Protein AF-A0A4V1SZ23-F1 (afdb_monomer_lite)

Foldseek 3Di:
DWWAKVNHTDDADFDCPAPPNRSQWDWDDDQQFKTKIWGDDVVQQKIKIWIAGHDNDFAKDKAADPVGTKMWMAGRVVRWIWIHHNVWMKMKTWPDDDPPQQKTKIFMWTKTATPVGRVDIITIGRGIDIDHDD

Secondary structure (DSSP, 8-state):
-EEEETTEEEE----TT-TTTTTSEEEEEETTTEEEEEEEETTTTEEEEEEES---SSEEEEE--TTSSEEEEEEGGGTEEEE--SSS-EEEEEEEEETTTTEEEEEEEEEEEETTEEEEEEEEEEEEEEEE--

Structure (mmCIF, N/CA/C/O backbone):
data_AF-A0A4V1SZ23-F1
#
_entry.id   AF-A0A4V1SZ23-F1
#
loop_
_atom_site.group_PDB
_atom_site.id
_atom_site.type_symbol
_atom_site.label_atom_id
_atom_site.label_alt_id
_atom_site.label_comp_id
_atom_site.label_asym_id
_atom_site.label_entity_id
_atom_site.label_seq_id
_atom_site.pdbx_PDB_ins_code
_atom_site.Cartn_x
_atom_site.Cartn_y
_atom_site.Cartn_z
_atom_site.occupancy
_atom_site.B_iso_or_equiv
_atom_site.auth_seq_id
_atom_site.auth_comp_id
_atom_site.auth_asym_id
_atom_site.auth_atom_id
_atom_site.pdbx_PDB_model_num
ATOM 1 N N . MET A 1 1 ? -9.598 -2.550 -2.319 1.00 95.19 1 MET A N 1
ATOM 2 C CA . MET A 1 1 ? -8.395 -1.842 -2.791 1.00 95.19 1 MET A CA 1
ATOM 3 C C . MET A 1 1 ? -8.303 -2.012 -4.297 1.00 95.19 1 MET A C 1
ATOM 5 O O . MET A 1 1 ? -8.514 -3.123 -4.771 1.00 95.19 1 MET A O 1
ATOM 9 N N . ALA A 1 2 ? -8.074 -0.928 -5.027 1.00 97.31 2 ALA A N 1
ATOM 10 C CA . ALA A 1 2 ? -7.932 -0.924 -6.483 1.00 97.31 2 ALA A CA 1
ATOM 11 C C . ALA A 1 2 ? -6.979 0.201 -6.897 1.00 97.31 2 ALA A C 1
ATOM 13 O O . ALA A 1 2 ? -6.860 1.177 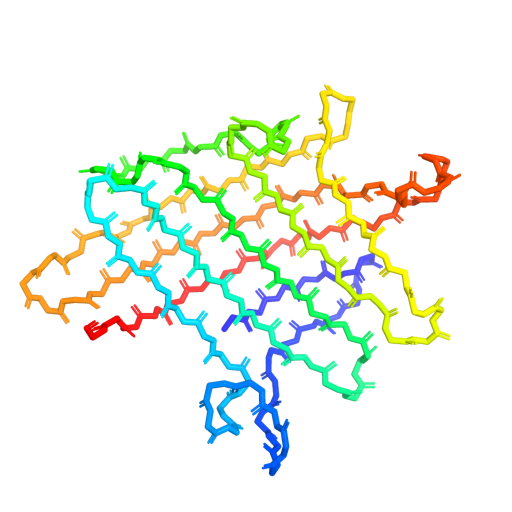-6.157 1.00 97.31 2 ALA A O 1
ATOM 14 N N . ALA A 1 3 ? -6.315 0.060 -8.040 1.00 97.81 3 ALA A N 1
ATOM 15 C CA . ALA A 1 3 ? -5.356 1.024 -8.574 1.00 97.81 3 ALA A CA 1
ATOM 16 C C . ALA A 1 3 ? -5.120 0.797 -10.080 1.00 97.81 3 ALA A C 1
ATOM 18 O O . ALA A 1 3 ? -5.715 -0.089 -10.696 1.00 97.81 3 ALA A O 1
ATOM 19 N N . LYS A 1 4 ? -4.211 1.574 -10.669 1.00 97.94 4 LYS A N 1
ATOM 20 C CA . LYS A 1 4 ? -3.579 1.281 -11.956 1.00 97.94 4 LYS A CA 1
ATOM 21 C C . LYS A 1 4 ? -2.094 1.018 -11.745 1.00 97.94 4 LYS A C 1
ATOM 23 O O . LYS A 1 4 ? -1.405 1.867 -11.193 1.00 97.94 4 LYS A O 1
ATOM 28 N N . VAL A 1 5 ? -1.594 -0.118 -12.215 1.00 97.00 5 VAL A N 1
ATOM 29 C CA . VAL A 1 5 ? -0.175 -0.491 -12.168 1.00 97.00 5 VAL A CA 1
ATOM 30 C C . VAL A 1 5 ? 0.390 -0.382 -13.576 1.00 97.00 5 VAL A C 1
ATOM 32 O O . VAL A 1 5 ? -0.062 -1.075 -14.487 1.00 97.00 5 VAL A O 1
ATOM 35 N N . ASN A 1 6 ? 1.340 0.531 -13.782 1.00 96.12 6 ASN A N 1
ATOM 36 C CA . ASN A 1 6 ? 1.871 0.891 -15.101 1.00 96.12 6 ASN A CA 1
ATOM 37 C C . ASN A 1 6 ? 0.749 1.157 -16.129 1.00 96.12 6 ASN A C 1
ATOM 39 O O . ASN A 1 6 ? 0.809 0.720 -17.275 1.00 96.12 6 ASN A O 1
ATOM 43 N N . GLY A 1 7 ? -0.318 1.831 -15.686 1.00 95.25 7 GLY A N 1
ATOM 44 C CA . GLY A 1 7 ? -1.496 2.156 -16.497 1.00 95.25 7 GLY A CA 1
ATOM 45 C C . GLY A 1 7 ? -2.537 1.037 -16.639 1.00 95.25 7 GLY A C 1
ATOM 46 O O . GLY A 1 7 ? -3.665 1.329 -17.033 1.00 95.25 7 GLY A O 1
ATOM 47 N N . LYS A 1 8 ? -2.223 -0.215 -16.278 1.00 96.81 8 LYS A N 1
ATOM 48 C CA . LYS A 1 8 ? -3.173 -1.341 -16.313 1.00 96.81 8 LYS A CA 1
ATOM 49 C C . LYS A 1 8 ? -4.008 -1.390 -15.040 1.00 96.81 8 LYS A C 1
ATOM 51 O O . LYS A 1 8 ? -3.474 -1.193 -13.954 1.00 96.81 8 LYS A O 1
ATOM 56 N N . ALA A 1 9 ? -5.304 -1.668 -15.159 1.00 97.06 9 ALA A N 1
ATOM 57 C CA . ALA A 1 9 ? -6.176 -1.806 -13.997 1.00 97.06 9 ALA A CA 1
ATOM 58 C C . ALA A 1 9 ? -5.728 -2.980 -13.113 1.00 97.06 9 ALA A C 1
ATOM 60 O O . ALA A 1 9 ? -5.471 -4.072 -13.612 1.00 97.06 9 ALA A O 1
ATOM 61 N N . TRP A 1 10 ? -5.659 -2.729 -11.810 1.00 97.50 10 TRP A N 1
ATOM 62 C CA . TRP A 1 10 ? -5.375 -3.713 -10.775 1.00 97.50 10 TRP A CA 1
ATOM 63 C C . TRP A 1 10 ? -6.439 -3.588 -9.689 1.00 97.50 10 TRP A C 1
ATOM 65 O O . TRP A 1 10 ? -6.774 -2.480 -9.249 1.00 97.50 10 TRP A O 1
ATOM 75 N N . GLN A 1 11 ? -6.981 -4.708 -9.231 1.00 96.38 11 GLN A N 1
ATOM 76 C CA . GLN A 1 11 ? -7.968 -4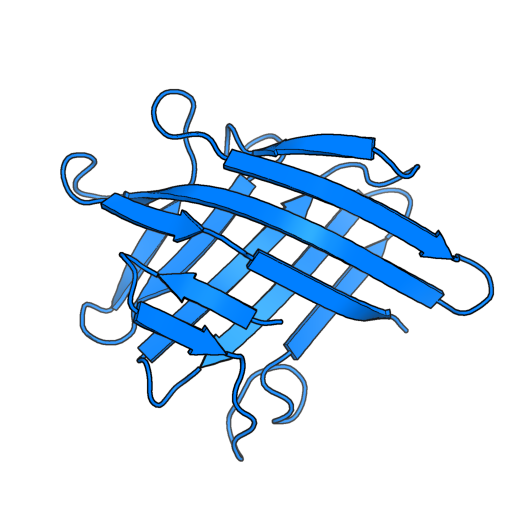.701 -8.166 1.00 96.38 11 GLN A CA 1
ATOM 77 C C . GLN A 1 11 ? -7.836 -5.966 -7.348 1.00 96.38 11 GLN A C 1
ATOM 79 O O . GLN A 1 11 ? -7.806 -7.054 -7.902 1.00 96.38 11 GLN A O 1
ATOM 84 N N . LYS A 1 12 ? -7.863 -5.822 -6.018 1.00 94.25 12 LYS A N 1
ATOM 85 C CA . LYS A 1 12 ? -7.823 -6.995 -5.152 1.00 94.25 12 LYS A CA 1
ATOM 86 C C . LYS A 1 12 ? -8.883 -8.026 -5.570 1.00 94.25 12 LYS A C 1
ATOM 88 O O . LYS A 1 12 ? -10.050 -7.660 -5.773 1.00 94.25 12 LYS A O 1
ATOM 93 N N . LYS A 1 13 ? -8.514 -9.302 -5.627 1.00 94.31 13 LYS A N 1
ATOM 94 C CA . LYS A 1 13 ? -9.412 -10.366 -6.083 1.00 94.31 13 LYS A CA 1
ATOM 95 C C . LYS A 1 13 ? -9.390 -11.546 -5.125 1.00 94.31 13 LYS A C 1
ATOM 97 O O . LYS A 1 13 ? -8.352 -12.152 -4.910 1.00 94.31 13 LYS A O 1
ATOM 102 N N . ALA A 1 14 ? -10.549 -11.839 -4.535 1.00 92.50 14 ALA A N 1
ATOM 103 C CA . ALA A 1 14 ? -10.712 -12.934 -3.584 1.00 92.50 14 ALA A CA 1
ATOM 104 C C . ALA A 1 14 ? -10.437 -14.298 -4.238 1.00 92.50 14 ALA A C 1
ATOM 106 O O . ALA A 1 14 ? -10.796 -14.513 -5.396 1.00 92.50 14 ALA A O 1
ATOM 107 N N . CYS A 1 15 ? -9.841 -15.215 -3.480 1.00 90.88 15 CYS A N 1
ATOM 108 C CA . CYS A 1 15 ? -9.539 -16.579 -3.908 1.00 90.88 15 CYS A CA 1
ATOM 109 C C . CYS A 1 15 ? -9.349 -17.506 -2.697 1.00 90.88 15 CYS A C 1
ATOM 111 O O . CYS A 1 15 ? -9.056 -17.039 -1.599 1.00 90.88 15 CYS A O 1
ATOM 113 N N . THR A 1 16 ? -9.486 -18.823 -2.882 1.00 87.31 16 THR A N 1
ATOM 114 C CA . THR A 1 16 ? -9.491 -19.821 -1.789 1.00 87.31 16 THR A CA 1
ATOM 115 C C . THR A 1 16 ? -8.229 -19.809 -0.917 1.00 87.31 16 THR A C 1
ATOM 117 O O . THR A 1 16 ? -8.307 -20.105 0.271 1.00 87.31 16 THR A O 1
ATOM 120 N N . SER A 1 17 ? -7.080 -19.424 -1.477 1.00 86.62 17 SER A N 1
ATOM 121 C CA . SER A 1 17 ? -5.788 -19.377 -0.772 1.00 86.62 17 SER A CA 1
ATOM 122 C C . SER A 1 17 ? -5.234 -17.959 -0.611 1.00 86.62 17 SER A C 1
ATOM 124 O O . SER A 1 17 ? -4.078 -17.786 -0.237 1.00 86.62 17 SER A O 1
ATOM 126 N N . CYS A 1 18 ? -6.059 -16.943 -0.870 1.00 90.19 18 CYS A N 1
ATOM 127 C CA . CYS A 1 18 ? -5.661 -15.548 -0.755 1.00 90.19 18 CYS A CA 1
ATOM 128 C C . CYS A 1 18 ? -5.496 -15.125 0.712 1.00 90.19 18 CYS A C 1
ATOM 130 O O . CYS A 1 18 ? -6.127 -15.662 1.631 1.00 90.19 18 CYS A O 1
ATOM 132 N N . ILE A 1 19 ? -4.719 -14.066 0.932 1.00 89.88 19 ILE A N 1
ATOM 133 C CA . ILE A 1 19 ? -4.574 -13.428 2.244 1.00 89.88 19 ILE A CA 1
ATOM 134 C C . ILE A 1 19 ? -5.925 -13.003 2.848 1.00 89.88 19 ILE A C 1
ATOM 136 O O . ILE A 1 19 ? -6.917 -12.782 2.146 1.00 89.88 19 ILE A O 1
ATOM 140 N N . GLY A 1 20 ? -5.950 -12.841 4.175 1.00 86.69 20 GLY A N 1
ATOM 141 C CA . GLY A 1 20 ? -7.136 -12.360 4.891 1.00 86.69 20 GLY A CA 1
ATOM 142 C C . GLY A 1 20 ? -8.311 -13.335 4.808 1.00 86.69 20 GLY A C 1
ATOM 143 O O . GLY A 1 20 ? -9.434 -12.909 4.539 1.00 86.69 20 GLY A O 1
ATOM 144 N N . GLY A 1 21 ? -8.034 -14.636 4.959 1.00 87.62 21 GLY A N 1
ATOM 145 C CA . GLY A 1 21 ? -9.046 -15.695 4.894 1.00 87.62 21 GLY A CA 1
ATOM 146 C C . GLY A 1 21 ? -9.702 -15.826 3.518 1.00 87.62 21 GLY A C 1
ATOM 147 O O . GLY A 1 21 ? -10.893 -16.102 3.437 1.00 87.62 21 GLY A O 1
ATOM 148 N N . GLY A 1 22 ? -8.959 -15.545 2.444 1.00 89.56 22 GLY A N 1
ATOM 149 C CA . GLY A 1 22 ? -9.448 -15.618 1.070 1.00 89.56 22 GLY A CA 1
ATOM 150 C C . GLY A 1 22 ? -10.031 -14.318 0.506 1.00 89.56 22 GLY A C 1
ATOM 151 O O . GLY A 1 22 ? -10.316 -14.237 -0.686 1.00 89.56 22 GLY A O 1
ATOM 152 N N . SER A 1 23 ? -10.169 -13.261 1.314 1.00 91.69 23 SER A N 1
ATOM 153 C CA . SER A 1 23 ? -10.722 -11.968 0.866 1.00 91.69 23 SER A CA 1
ATOM 154 C C . SER A 1 23 ? -9.781 -11.147 -0.032 1.00 91.69 23 SER A C 1
ATOM 156 O O . SER A 1 23 ? -10.203 -10.133 -0.620 1.00 91.69 23 SER A O 1
ATOM 158 N N . ALA A 1 24 ? -8.511 -11.567 -0.102 1.00 94.81 24 ALA A N 1
ATOM 159 C CA . ALA A 1 24 ? -7.407 -10.873 -0.759 1.00 94.81 24 ALA A CA 1
ATOM 160 C C . ALA A 1 24 ? -7.205 -9.439 -0.248 1.00 94.81 24 ALA A C 1
ATOM 162 O O . ALA A 1 24 ? -6.739 -8.547 -0.960 1.00 94.81 24 ALA A O 1
ATOM 163 N N . LEU A 1 25 ? -7.622 -9.201 0.995 1.00 96.06 25 LEU A N 1
ATOM 164 C CA . LEU A 1 25 ? -7.457 -7.953 1.715 1.00 96.06 25 LEU A CA 1
ATOM 165 C C . LEU A 1 25 ? -7.069 -8.278 3.146 1.00 96.06 25 LEU A C 1
ATOM 167 O O . LEU A 1 25 ? -7.776 -9.001 3.841 1.00 96.06 25 LEU A O 1
ATOM 171 N N . LYS A 1 26 ? -5.977 -7.695 3.614 1.00 95.44 26 LYS A N 1
ATOM 172 C CA . LYS A 1 26 ? -5.614 -7.731 5.024 1.00 95.44 26 LYS A CA 1
ATOM 173 C C . LYS A 1 26 ? -5.391 -6.309 5.494 1.00 95.44 26 LYS A C 1
ATOM 175 O O . LYS A 1 26 ? -4.667 -5.558 4.848 1.00 95.44 26 LYS A O 1
ATOM 180 N N . VAL A 1 27 ? -6.016 -5.951 6.608 1.00 95.12 27 VAL A N 1
ATOM 181 C CA . VAL A 1 27 ? -5.741 -4.698 7.300 1.00 95.12 27 VAL A CA 1
ATOM 182 C C . VAL A 1 27 ? -5.279 -5.022 8.711 1.00 95.12 27 VAL A C 1
ATOM 184 O O . VAL A 1 27 ? -5.831 -5.915 9.349 1.00 95.12 27 VAL A O 1
ATOM 187 N N . ASN A 1 28 ? -4.247 -4.328 9.168 1.00 93.62 28 ASN A N 1
ATOM 188 C CA . ASN A 1 28 ? -3.886 -4.269 10.571 1.00 93.62 28 ASN A CA 1
ATOM 189 C C . ASN A 1 28 ? -3.777 -2.801 10.969 1.00 93.62 28 ASN A C 1
ATOM 191 O O . ASN A 1 28 ? -3.212 -2.004 10.220 1.00 93.62 28 ASN A O 1
ATOM 195 N N . TYR A 1 29 ? -4.338 -2.452 12.116 1.00 92.88 29 TYR A N 1
ATOM 196 C CA . TYR A 1 29 ? -4.278 -1.101 12.643 1.00 92.88 29 TYR A CA 1
ATOM 197 C C . TYR A 1 29 ? -4.061 -1.169 14.146 1.00 92.88 29 TYR A C 1
ATOM 199 O O . TYR A 1 29 ? -4.930 -1.642 14.874 1.00 92.88 29 TYR A O 1
ATOM 207 N N . ASP A 1 30 ? -2.905 -0.683 14.577 1.00 87.19 30 ASP A N 1
ATOM 208 C CA . ASP A 1 30 ? -2.620 -0.341 15.962 1.00 87.19 30 ASP A CA 1
ATOM 209 C C . ASP A 1 30 ? -2.367 1.171 16.008 1.00 87.19 30 ASP A C 1
ATOM 211 O O . ASP A 1 30 ? -1.550 1.701 15.248 1.00 87.19 30 ASP A O 1
ATOM 215 N N . ASP A 1 31 ? -3.110 1.875 16.858 1.00 76.12 31 ASP A N 1
ATOM 216 C CA . ASP A 1 31 ? -3.052 3.331 16.990 1.00 76.12 31 ASP A CA 1
ATOM 217 C C . ASP A 1 31 ? -1.740 3.826 17.627 1.00 76.12 31 ASP A C 1
ATOM 219 O O . ASP A 1 31 ? -1.401 5.014 17.522 1.00 76.12 31 ASP A O 1
ATOM 223 N N . ARG A 1 32 ? -0.973 2.922 18.246 1.00 71.12 32 ARG A N 1
ATOM 224 C CA . ARG A 1 32 ? 0.352 3.188 18.812 1.00 71.12 32 ARG A CA 1
ATOM 225 C C . ARG A 1 32 ? 1.477 2.864 17.835 1.00 71.12 32 ARG A C 1
ATOM 227 O O . ARG A 1 32 ? 2.439 3.631 17.808 1.00 71.12 32 ARG A O 1
ATOM 234 N N . ASP A 1 33 ? 1.335 1.806 17.031 1.00 73.75 33 ASP A N 1
ATOM 235 C CA . ASP A 1 33 ? 2.476 1.203 16.325 1.00 73.75 33 ASP A CA 1
ATOM 236 C C . ASP A 1 33 ? 2.444 1.270 14.790 1.00 73.75 33 ASP A C 1
ATOM 238 O O . ASP A 1 33 ? 3.465 1.614 14.201 1.00 73.75 33 ASP A O 1
ATOM 242 N N . PHE A 1 34 ? 1.354 0.897 14.104 1.00 86.44 34 PHE A N 1
ATOM 243 C CA . PHE A 1 34 ? 1.314 0.932 12.632 1.00 86.44 34 PHE A CA 1
ATOM 244 C C . PHE A 1 34 ? -0.075 0.671 12.031 1.00 86.44 34 PHE A C 1
ATOM 246 O O . PHE A 1 34 ? -0.878 -0.122 12.521 1.00 86.44 34 PHE A O 1
ATOM 253 N N . PHE A 1 35 ? -0.307 1.267 10.862 1.00 94.62 35 PHE A N 1
ATOM 254 C CA . PHE A 1 35 ? -1.356 0.910 9.915 1.00 94.62 35 PHE A CA 1
ATOM 255 C C . PHE A 1 35 ? -0.745 0.168 8.728 1.00 94.62 35 PHE A C 1
ATOM 257 O O . PHE A 1 35 ? 0.160 0.676 8.064 1.00 94.62 35 PHE A O 1
ATOM 264 N N . VAL A 1 36 ? -1.276 -1.013 8.420 1.00 95.69 36 VAL A N 1
ATOM 265 C CA . VAL A 1 36 ? -0.939 -1.760 7.209 1.00 95.69 36 VAL A CA 1
ATOM 266 C C . VAL A 1 36 ? -2.216 -2.150 6.493 1.00 95.69 36 VAL A C 1
ATOM 268 O O . VAL A 1 36 ? -3.091 -2.785 7.077 1.00 95.69 36 VAL A O 1
ATOM 271 N N . VAL A 1 37 ? -2.293 -1.836 5.203 1.00 97.31 37 VAL A N 1
ATOM 272 C CA . VAL A 1 37 ? -3.318 -2.371 4.306 1.00 97.31 37 VAL A CA 1
ATOM 273 C C . VAL A 1 37 ? -2.646 -3.069 3.136 1.00 97.31 37 VAL A C 1
ATOM 275 O O . VAL A 1 37 ? -1.841 -2.470 2.427 1.00 97.31 37 VAL A O 1
ATOM 278 N N . THR A 1 38 ? -2.994 -4.336 2.934 1.00 97.81 38 THR A N 1
ATOM 279 C CA . THR A 1 38 ? -2.478 -5.171 1.849 1.00 97.81 38 THR A CA 1
ATOM 280 C C . THR A 1 38 ? -3.629 -5.683 1.007 1.00 97.81 38 THR A C 1
ATOM 282 O O . THR A 1 38 ? -4.535 -6.331 1.531 1.00 97.81 38 THR A O 1
ATOM 285 N N . GLY A 1 39 ? -3.588 -5.417 -0.294 1.00 97.44 39 GLY A N 1
ATOM 286 C CA . GLY A 1 39 ? -4.454 -6.058 -1.276 1.00 97.44 39 GLY A CA 1
ATOM 287 C C . GLY A 1 39 ? -3.655 -7.001 -2.170 1.00 97.44 39 GLY A C 1
ATOM 288 O O . GLY A 1 39 ? -2.514 -6.696 -2.507 1.00 97.44 39 GLY A O 1
ATOM 289 N N . GLN A 1 40 ? -4.275 -8.111 -2.553 1.00 96.62 40 GLN A N 1
ATOM 290 C CA . GLN A 1 40 ? -3.695 -9.146 -3.407 1.00 96.62 40 GLN A CA 1
ATOM 291 C C . GLN A 1 40 ? -4.565 -9.367 -4.646 1.00 96.62 40 GLN A C 1
ATOM 293 O O . GLN A 1 40 ? -5.796 -9.357 -4.558 1.00 96.62 40 GLN A O 1
ATOM 298 N N . ASP A 1 41 ? -3.929 -9.585 -5.789 1.00 96.19 41 ASP A N 1
ATOM 299 C CA . ASP A 1 41 ? -4.572 -10.038 -7.021 1.00 96.19 41 ASP A CA 1
ATOM 300 C C . ASP A 1 41 ? -3.696 -11.122 -7.661 1.00 96.19 41 ASP A C 1
ATOM 302 O O . ASP A 1 41 ? -2.689 -10.810 -8.295 1.00 96.19 41 ASP A O 1
ATOM 306 N N . HIS A 1 42 ? -4.074 -12.389 -7.468 1.00 90.00 42 HIS A N 1
ATOM 307 C CA . HIS A 1 42 ? -3.340 -13.541 -8.005 1.00 90.00 42 HIS A CA 1
ATOM 308 C C . HIS A 1 42 ? -3.408 -13.639 -9.533 1.00 90.00 42 HIS A C 1
ATOM 310 O O . HIS A 1 42 ? -2.459 -14.111 -10.149 1.00 90.00 42 HIS A O 1
ATOM 316 N N . ASP A 1 43 ? -4.495 -13.179 -10.162 1.00 91.06 43 ASP A N 1
ATOM 317 C CA . ASP A 1 43 ? -4.603 -13.217 -11.626 1.00 91.06 43 ASP A CA 1
ATOM 318 C C . ASP A 1 43 ? -3.652 -12.199 -12.255 1.00 91.06 43 ASP A C 1
ATOM 320 O O . ASP A 1 43 ? -3.047 -12.445 -13.298 1.00 91.06 43 ASP A O 1
ATOM 324 N N . PHE A 1 44 ? -3.511 -11.042 -11.603 1.00 93.69 44 PHE A N 1
ATOM 325 C CA . PHE A 1 44 ? -2.498 -10.060 -11.968 1.00 93.69 44 PHE A CA 1
ATOM 326 C C . PHE A 1 44 ? -1.089 -10.482 -11.507 1.00 93.69 44 PHE A C 1
ATOM 328 O O . PHE A 1 44 ? -0.094 -10.038 -12.083 1.00 93.69 44 PHE A O 1
ATOM 335 N N . GLY A 1 45 ? -0.995 -11.324 -10.474 1.00 94.94 45 GLY A N 1
ATOM 336 C CA . GLY A 1 45 ? 0.248 -11.769 -9.847 1.00 94.94 45 GLY A CA 1
ATOM 337 C C . GLY A 1 45 ? 0.953 -10.652 -9.075 1.00 94.94 45 GLY A C 1
ATOM 338 O O . GLY A 1 45 ? 2.178 -10.520 -9.169 1.00 94.94 45 GLY A O 1
ATOM 339 N N . LEU A 1 46 ? 0.192 -9.788 -8.392 1.00 96.69 46 LEU A N 1
ATOM 340 C CA . LEU A 1 46 ? 0.743 -8.646 -7.664 1.00 96.69 46 LEU A CA 1
ATOM 341 C C . LEU A 1 46 ? 0.007 -8.369 -6.351 1.00 96.69 46 LEU A C 1
ATOM 343 O O . LEU A 1 46 ? -1.204 -8.128 -6.338 1.00 96.69 46 LEU A O 1
ATOM 347 N N . ASP A 1 47 ? 0.797 -8.238 -5.290 1.00 97.06 47 ASP A N 1
ATOM 348 C CA . ASP A 1 47 ? 0.368 -7.710 -4.001 1.00 97.06 47 ASP A CA 1
ATOM 349 C C . ASP A 1 47 ? 0.819 -6.263 -3.835 1.00 97.06 47 ASP A C 1
ATOM 351 O O . ASP A 1 47 ? 1.944 -5.904 -4.189 1.00 97.06 47 ASP A O 1
ATOM 355 N N . ILE A 1 48 ? -0.031 -5.440 -3.226 1.00 97.94 48 ILE A N 1
ATOM 356 C CA . ILE A 1 48 ? 0.277 -4.052 -2.877 1.00 97.94 48 ILE A CA 1
ATOM 357 C C . ILE A 1 48 ? -0.004 -3.854 -1.391 1.00 97.94 48 ILE A C 1
ATOM 359 O O . ILE A 1 48 ? -1.150 -3.962 -0.955 1.00 97.94 48 ILE A O 1
ATOM 363 N N . ALA A 1 49 ? 1.036 -3.526 -0.627 1.00 97.69 49 ALA A N 1
ATOM 364 C CA . ALA A 1 49 ? 0.951 -3.164 0.780 1.00 97.69 49 ALA A CA 1
ATOM 365 C C . ALA A 1 49 ? 1.338 -1.696 0.988 1.00 97.69 49 ALA A C 1
ATOM 367 O O . ALA A 1 49 ? 2.379 -1.253 0.500 1.00 97.69 49 ALA A O 1
ATOM 368 N N . ILE A 1 50 ? 0.523 -0.963 1.746 1.00 97.44 50 ILE A N 1
ATOM 369 C CA . ILE A 1 50 ? 0.831 0.378 2.253 1.00 97.44 50 ILE A CA 1
ATOM 370 C C . ILE A 1 50 ? 1.074 0.263 3.753 1.00 97.44 50 ILE A C 1
ATOM 372 O O . ILE A 1 50 ? 0.239 -0.304 4.458 1.00 97.44 50 ILE A O 1
ATOM 376 N N . VAL A 1 51 ? 2.197 0.802 4.221 1.00 96.25 51 VAL A N 1
ATOM 377 C CA . VAL A 1 51 ? 2.617 0.786 5.623 1.00 96.25 51 VAL A CA 1
ATOM 378 C C . VAL A 1 51 ? 2.792 2.224 6.100 1.00 96.25 51 VAL A C 1
ATOM 380 O O . VAL A 1 51 ? 3.596 2.968 5.539 1.00 96.25 51 VAL A O 1
ATOM 383 N N . ILE A 1 52 ? 2.036 2.609 7.129 1.00 95.19 52 ILE A N 1
ATOM 384 C CA . ILE A 1 52 ? 2.164 3.895 7.824 1.00 95.19 52 ILE A CA 1
ATOM 385 C C . ILE A 1 52 ? 2.491 3.605 9.286 1.00 95.19 52 ILE A C 1
ATOM 387 O O . ILE A 1 52 ? 1.694 3.002 9.999 1.00 95.19 52 ILE A O 1
ATOM 391 N N . THR A 1 53 ? 3.651 4.053 9.739 1.00 92.38 53 THR A N 1
ATOM 392 C CA . THR A 1 53 ? 4.192 3.805 11.086 1.00 92.38 53 THR A CA 1
ATOM 393 C C . THR A 1 53 ? 3.477 4.578 12.185 1.00 92.38 53 THR A C 1
ATOM 395 O O . THR A 1 53 ? 3.547 4.215 13.347 1.00 92.38 53 THR A O 1
ATOM 398 N N . SER A 1 54 ? 2.766 5.662 11.868 1.00 90.50 54 SER A N 1
ATOM 399 C CA . SER A 1 54 ? 1.991 6.376 12.885 1.00 90.50 54 SER A CA 1
ATOM 400 C C . SER A 1 54 ? 0.758 7.054 12.299 1.00 90.50 54 SER A C 1
ATOM 402 O O . SER A 1 54 ? 0.746 8.247 11.977 1.00 90.50 54 SER A O 1
ATOM 404 N N . LEU A 1 55 ? -0.318 6.278 12.159 1.00 92.06 55 LEU A N 1
ATOM 405 C CA . LEU A 1 55 ? -1.592 6.780 11.659 1.00 92.06 55 LEU A CA 1
ATOM 406 C C . LEU A 1 55 ? -2.502 7.231 12.812 1.00 92.06 55 LEU A C 1
ATOM 408 O O . LEU A 1 55 ? -3.281 6.452 13.358 1.00 92.06 55 LEU A O 1
ATOM 412 N N . LYS A 1 56 ? -2.417 8.522 13.149 1.00 90.94 56 LYS A N 1
ATOM 413 C CA . LYS A 1 56 ? -3.201 9.146 14.236 1.00 90.94 56 LYS A CA 1
ATOM 414 C C . LYS A 1 56 ? -4.308 10.084 13.763 1.00 90.94 56 LYS A C 1
ATOM 416 O O . LYS A 1 56 ? -5.182 10.451 14.541 1.00 90.94 56 LYS A O 1
ATOM 421 N N . ARG A 1 57 ? -4.248 10.534 12.509 1.00 92.75 57 ARG A N 1
ATOM 422 C CA . ARG A 1 57 ? -5.195 11.499 11.941 1.00 92.75 57 ARG A CA 1
ATOM 423 C C . ARG A 1 57 ? -5.309 11.328 10.435 1.00 92.75 57 ARG A C 1
ATOM 425 O O . ARG A 1 57 ? -4.458 10.720 9.799 1.00 92.75 57 ARG A O 1
ATOM 432 N N . THR A 1 58 ? -6.355 11.900 9.860 1.00 96.56 58 THR A N 1
ATOM 433 C CA . THR A 1 58 ? -6.451 12.083 8.410 1.00 96.56 58 THR A CA 1
ATOM 434 C C . THR A 1 58 ? -5.356 13.028 7.912 1.00 96.56 58 THR A C 1
ATOM 436 O O . THR A 1 58 ? -4.908 13.912 8.647 1.00 96.56 58 THR A O 1
ATOM 439 N N . GLY A 1 59 ? -4.952 12.877 6.654 1.00 96.75 59 GLY A N 1
ATOM 440 C CA . GLY A 1 59 ? -3.904 13.697 6.048 1.00 96.75 59 GLY A CA 1
ATOM 441 C C . GLY A 1 59 ? -3.104 12.949 4.991 1.00 96.75 59 GLY A C 1
ATOM 442 O O . GLY A 1 59 ? -3.367 11.781 4.704 1.00 96.75 59 GLY A O 1
ATOM 443 N N . THR A 1 60 ? -2.127 13.639 4.409 1.00 97.19 60 THR A N 1
ATOM 444 C CA . THR A 1 60 ? -1.204 13.053 3.433 1.00 97.19 60 THR A CA 1
ATOM 445 C C . THR A 1 60 ? 0.079 12.611 4.121 1.00 97.19 60 THR A C 1
ATOM 447 O O . THR A 1 60 ? 0.704 13.386 4.841 1.00 97.19 60 THR A O 1
ATOM 450 N N . TYR A 1 61 ? 0.466 11.370 3.858 1.00 95.38 61 TYR A N 1
ATOM 451 C CA . TYR A 1 61 ? 1.672 10.721 4.345 1.00 95.38 61 TYR A CA 1
ATOM 452 C C . TYR A 1 61 ? 2.573 10.398 3.156 1.00 95.38 61 TYR A C 1
ATOM 454 O O . TYR A 1 61 ? 2.109 9.895 2.127 1.00 95.38 61 TYR A O 1
ATOM 462 N N . THR A 1 62 ? 3.862 10.694 3.294 1.00 96.12 62 THR A N 1
ATOM 463 C CA . THR A 1 62 ? 4.857 10.436 2.252 1.00 96.12 62 THR A CA 1
ATOM 464 C C . THR A 1 62 ? 5.478 9.065 2.469 1.00 96.12 62 THR A C 1
ATOM 466 O O . THR A 1 62 ? 6.084 8.813 3.503 1.00 96.12 62 THR A O 1
ATOM 469 N N . LEU A 1 63 ? 5.381 8.207 1.460 1.00 95.38 63 LEU A N 1
ATOM 470 C CA . LEU A 1 63 ? 5.970 6.874 1.437 1.00 95.38 63 LEU A CA 1
ATOM 471 C C . LEU A 1 63 ? 7.379 6.974 0.842 1.00 95.38 63 LEU A C 1
ATOM 473 O O . LEU A 1 63 ? 7.530 6.991 -0.378 1.00 95.38 63 LEU A O 1
ATOM 477 N N . SER A 1 64 ? 8.404 7.128 1.677 1.00 92.19 64 SER A N 1
ATOM 478 C CA . SER A 1 64 ? 9.769 7.450 1.223 1.00 92.19 64 SER A CA 1
ATOM 479 C C . SER A 1 64 ? 10.849 6.499 1.719 1.00 92.19 64 SER A C 1
ATOM 481 O O . SER A 1 64 ? 11.947 6.506 1.172 1.00 92.19 64 SER A O 1
ATOM 483 N N . SER A 1 65 ? 10.608 5.688 2.751 1.00 86.88 65 SER A N 1
ATOM 484 C CA . SER A 1 65 ? 11.648 4.780 3.240 1.00 86.88 65 SER A CA 1
ATOM 485 C C . SER A 1 65 ? 11.072 3.636 4.059 1.00 86.88 65 SER A C 1
ATOM 487 O O . SER A 1 65 ? 10.134 3.834 4.827 1.00 86.88 65 SER A O 1
ATOM 489 N N . ARG A 1 66 ? 11.710 2.464 3.991 1.00 82.06 66 ARG A N 1
ATOM 490 C CA . ARG A 1 66 ? 11.320 1.282 4.780 1.00 82.06 66 ARG A CA 1
ATOM 491 C C . ARG A 1 66 ? 11.420 1.469 6.299 1.00 82.06 66 ARG A C 1
ATOM 493 O O . ARG A 1 66 ? 10.807 0.704 7.031 1.00 82.06 66 ARG A O 1
ATOM 500 N N . ASN A 1 67 ? 12.184 2.461 6.758 1.00 82.81 67 ASN A N 1
ATOM 501 C CA . ASN A 1 67 ? 12.346 2.773 8.181 1.00 82.81 67 ASN A CA 1
ATOM 502 C C . ASN A 1 67 ? 11.267 3.737 8.705 1.00 82.81 67 ASN A C 1
ATOM 504 O O . ASN A 1 67 ? 11.256 4.052 9.890 1.00 82.81 67 ASN A O 1
ATOM 508 N N . LEU A 1 68 ? 10.410 4.247 7.816 1.00 87.50 68 LEU A N 1
ATOM 509 C CA . LEU A 1 68 ? 9.301 5.150 8.112 1.00 87.50 68 LEU A CA 1
ATOM 510 C C . LEU A 1 68 ? 8.055 4.594 7.408 1.00 87.50 68 LEU A C 1
ATOM 512 O O . LEU A 1 68 ? 7.798 3.394 7.451 1.00 87.50 68 LEU A O 1
ATOM 516 N N . ASP A 1 69 ? 7.315 5.448 6.712 1.00 94.69 69 ASP A N 1
ATOM 517 C CA . ASP A 1 69 ? 6.194 5.046 5.882 1.00 94.69 69 ASP A CA 1
ATOM 518 C C . ASP A 1 69 ? 6.698 4.605 4.501 1.00 94.69 69 ASP A C 1
ATOM 520 O O . ASP A 1 69 ? 7.547 5.258 3.875 1.00 94.69 69 ASP A O 1
ATOM 524 N N . TYR A 1 70 ? 6.168 3.489 4.007 1.00 96.31 70 TYR A N 1
ATOM 525 C CA . TYR A 1 70 ? 6.549 2.928 2.715 1.00 96.31 70 TYR A CA 1
ATOM 526 C C . TYR A 1 70 ? 5.423 2.119 2.081 1.00 96.31 70 TYR A C 1
ATOM 528 O O . TYR A 1 70 ? 4.464 1.705 2.733 1.00 96.31 70 TYR A O 1
ATOM 536 N N . ALA A 1 71 ? 5.569 1.847 0.788 1.00 97.00 71 ALA A N 1
ATOM 537 C CA . ALA A 1 71 ? 4.838 0.776 0.135 1.00 97.00 71 ALA A CA 1
ATOM 538 C C . ALA A 1 71 ? 5.759 -0.387 -0.207 1.00 97.00 71 ALA A C 1
ATOM 540 O O . ALA A 1 71 ? 6.925 -0.191 -0.557 1.00 97.00 71 ALA A O 1
ATOM 541 N N . ARG A 1 72 ? 5.205 -1.596 -0.124 1.00 96.69 72 ARG A N 1
ATOM 542 C CA . ARG A 1 72 ? 5.834 -2.837 -0.572 1.00 96.69 72 ARG A CA 1
ATOM 543 C C . ARG A 1 72 ? 4.935 -3.497 -1.597 1.00 96.69 72 ARG A C 1
ATOM 545 O O . ARG A 1 72 ? 3.763 -3.743 -1.318 1.00 96.69 72 ARG A O 1
ATOM 552 N N . LEU A 1 73 ? 5.494 -3.821 -2.750 1.00 97.12 73 LEU A N 1
ATOM 553 C CA . LEU A 1 73 ? 4.830 -4.609 -3.774 1.00 97.12 73 LEU A CA 1
ATOM 554 C C . LEU A 1 73 ? 5.543 -5.948 -3.909 1.00 97.12 73 LEU A C 1
ATOM 556 O O . LEU A 1 73 ? 6.772 -5.989 -3.883 1.00 97.12 73 LEU A O 1
ATOM 560 N N . TYR A 1 74 ? 4.785 -7.026 -4.062 1.00 97.12 74 TYR A N 1
ATOM 561 C CA . TYR A 1 74 ? 5.335 -8.343 -4.373 1.00 97.12 74 TYR A CA 1
ATOM 562 C C . TYR A 1 74 ? 4.777 -8.807 -5.708 1.00 97.12 74 TYR A C 1
ATOM 564 O O . TYR A 1 74 ? 3.562 -8.858 -5.874 1.00 97.12 74 TYR A O 1
ATOM 572 N N . LYS A 1 75 ? 5.663 -9.095 -6.663 1.00 95.75 75 LYS A N 1
ATOM 573 C CA . LYS A 1 75 ? 5.297 -9.552 -8.003 1.00 95.75 75 LYS A CA 1
ATOM 574 C C . LYS A 1 75 ? 5.608 -11.039 -8.130 1.00 95.75 75 LYS A C 1
ATOM 576 O O . LYS A 1 75 ? 6.779 -11.424 -8.112 1.00 95.75 75 LYS A O 1
ATOM 581 N N . GLU A 1 76 ? 4.565 -11.846 -8.292 1.00 93.25 76 GLU A N 1
ATOM 582 C CA . GLU A 1 76 ? 4.635 -13.312 -8.279 1.00 93.25 76 GLU A CA 1
ATOM 583 C C . GLU A 1 76 ? 5.452 -13.861 -9.453 1.00 93.25 76 GLU A C 1
ATOM 585 O O . GLU A 1 76 ? 6.282 -14.743 -9.250 1.00 93.25 76 GLU A O 1
ATOM 590 N N . SER A 1 77 ? 5.293 -13.295 -10.658 1.00 91.06 77 SER A N 1
ATOM 591 C CA . SER A 1 77 ? 5.941 -13.807 -11.882 1.00 91.06 77 SER A CA 1
ATOM 592 C C . SER A 1 77 ? 7.462 -13.899 -11.782 1.00 91.06 77 SER A C 1
ATOM 594 O O . SER A 1 77 ? 8.072 -14.780 -12.379 1.00 91.06 77 SER A O 1
ATOM 596 N N . ASP A 1 78 ? 8.059 -12.972 -11.034 1.00 90.19 78 ASP A N 1
ATOM 597 C CA . ASP A 1 78 ? 9.507 -12.843 -10.903 1.00 90.19 78 ASP A CA 1
ATOM 598 C C . ASP A 1 78 ? 9.965 -13.180 -9.472 1.00 90.19 78 ASP A C 1
ATOM 600 O O . ASP A 1 78 ? 11.158 -13.130 -9.190 1.00 90.19 78 ASP A O 1
ATOM 604 N N . ALA A 1 79 ? 9.025 -13.482 -8.564 1.00 93.31 79 ALA A N 1
ATOM 605 C CA . ALA A 1 79 ? 9.230 -13.617 -7.121 1.00 93.31 79 ALA A CA 1
ATOM 606 C C . ALA A 1 79 ? 10.004 -12.435 -6.496 1.00 93.31 79 ALA A C 1
ATOM 608 O O . ALA A 1 79 ? 10.880 -12.621 -5.650 1.00 93.31 79 ALA A O 1
ATOM 609 N N . LYS A 1 80 ? 9.679 -11.203 -6.912 1.00 95.50 80 LYS A N 1
ATOM 610 C CA . LYS A 1 80 ? 10.423 -9.988 -6.540 1.00 95.50 80 LYS A CA 1
ATOM 611 C C . LYS A 1 80 ? 9.638 -9.047 -5.649 1.00 95.50 80 LYS A C 1
ATOM 613 O O . LYS A 1 80 ? 8.438 -8.845 -5.841 1.00 95.50 80 LYS A O 1
ATOM 618 N N . TYR A 1 81 ? 10.368 -8.385 -4.757 1.00 95.94 81 TYR A N 1
ATOM 619 C CA . TYR A 1 81 ? 9.856 -7.282 -3.962 1.00 95.94 81 TYR A CA 1
ATOM 620 C C . TYR A 1 81 ? 10.288 -5.930 -4.525 1.00 95.94 81 TYR A C 1
ATOM 622 O O . TYR A 1 81 ? 11.438 -5.733 -4.917 1.00 95.94 81 TYR A O 1
ATOM 630 N N . TYR A 1 82 ? 9.351 -4.988 -4.507 1.00 96.31 82 TYR A N 1
ATOM 631 C CA . TYR A 1 82 ? 9.570 -3.597 -4.866 1.00 96.31 82 TYR A CA 1
ATOM 632 C C . TYR A 1 82 ? 9.175 -2.712 -3.692 1.00 96.31 82 TYR A C 1
ATOM 634 O O . TYR A 1 82 ? 8.187 -2.987 -3.006 1.00 96.31 82 TYR A O 1
ATOM 642 N N . TYR A 1 83 ? 9.920 -1.634 -3.478 1.00 96.44 83 TYR A N 1
ATOM 643 C CA . TYR A 1 83 ? 9.697 -0.727 -2.359 1.00 96.44 83 TYR A CA 1
ATOM 644 C C . TYR A 1 83 ? 9.781 0.727 -2.792 1.00 96.44 83 TYR A C 1
ATOM 646 O O . TYR A 1 83 ? 10.538 1.076 -3.691 1.00 96.44 83 TYR A O 1
ATOM 654 N N . THR A 1 84 ? 9.034 1.593 -2.118 1.00 95.69 84 THR A N 1
ATOM 655 C CA . THR A 1 84 ? 9.303 3.034 -2.192 1.00 95.69 84 THR A CA 1
ATOM 656 C C . THR A 1 84 ? 10.621 3.357 -1.489 1.00 95.69 84 THR A C 1
ATOM 658 O O . THR A 1 84 ? 10.924 2.797 -0.430 1.00 95.69 84 THR A O 1
ATOM 661 N N . SER A 1 85 ? 11.374 4.295 -2.051 1.00 91.00 85 SER A N 1
ATOM 662 C CA . SER A 1 85 ? 12.660 4.772 -1.548 1.00 91.00 85 SER A CA 1
ATOM 663 C C . SER A 1 85 ? 12.720 6.297 -1.540 1.00 91.00 85 SER A C 1
ATOM 665 O O . SER A 1 85 ? 11.784 6.981 -1.953 1.00 91.00 85 SER A O 1
ATOM 667 N N . THR A 1 86 ? 13.839 6.854 -1.074 1.00 88.25 86 THR A N 1
ATOM 668 C CA . THR A 1 86 ? 14.042 8.308 -1.034 1.00 88.25 86 THR A CA 1
ATOM 669 C C . THR A 1 86 ? 14.116 8.923 -2.431 1.00 88.25 86 THR A C 1
ATOM 671 O O . THR A 1 86 ? 13.874 10.119 -2.577 1.00 88.25 86 THR A O 1
ATOM 674 N N . LYS A 1 87 ? 14.422 8.116 -3.457 1.00 88.69 87 LYS A N 1
ATOM 675 C CA . LYS A 1 87 ? 14.420 8.521 -4.869 1.00 88.69 87 LYS A CA 1
ATOM 676 C C . LYS A 1 87 ? 13.055 8.297 -5.514 1.00 88.69 87 LYS A C 1
ATOM 678 O O . LYS A 1 87 ? 12.543 9.186 -6.186 1.00 88.69 87 LYS A O 1
ATOM 683 N N . ASN A 1 88 ? 12.469 7.123 -5.286 1.00 91.38 88 ASN A N 1
ATOM 684 C CA . ASN A 1 88 ? 11.175 6.725 -5.829 1.00 91.38 88 ASN A CA 1
ATOM 685 C C . 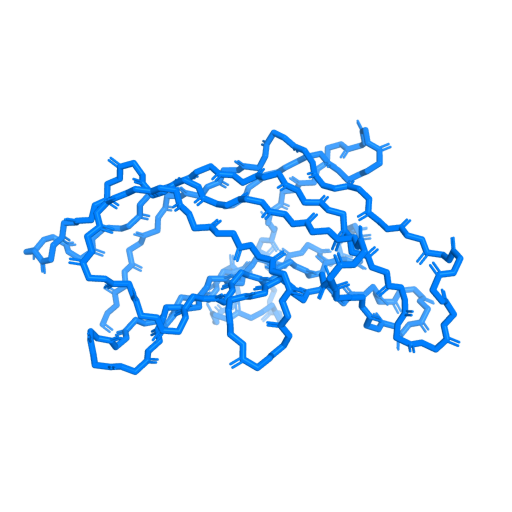ASN A 1 88 ? 10.147 6.680 -4.699 1.00 91.38 88 ASN A C 1
ATOM 687 O O . ASN A 1 88 ? 9.946 5.654 -4.051 1.00 91.38 88 ASN A O 1
ATOM 691 N N . THR A 1 89 ? 9.536 7.831 -4.429 1.00 94.38 89 THR A N 1
ATOM 692 C CA . THR A 1 89 ? 8.591 7.994 -3.323 1.00 94.38 89 THR A CA 1
ATOM 693 C C . THR A 1 89 ? 7.150 7.710 -3.753 1.00 94.38 89 THR A C 1
ATOM 695 O O . THR A 1 89 ? 6.823 7.467 -4.922 1.00 94.38 89 THR A O 1
ATOM 698 N N . GLY A 1 90 ? 6.253 7.757 -2.777 1.00 95.19 90 GLY A N 1
ATOM 699 C CA . GLY A 1 90 ? 4.820 7.793 -2.978 1.00 95.19 90 GLY A CA 1
ATOM 700 C C . GLY A 1 90 ? 4.123 8.683 -1.968 1.00 95.19 90 GLY A C 1
ATOM 701 O O . GLY A 1 90 ? 4.731 9.226 -1.048 1.00 95.19 90 GLY A O 1
ATOM 702 N N . GLN A 1 91 ? 2.821 8.817 -2.140 1.00 97.31 91 GLN A N 1
ATOM 703 C CA . GLN A 1 91 ? 1.940 9.519 -1.229 1.00 97.31 91 GLN A CA 1
ATOM 704 C C . GLN A 1 91 ? 0.690 8.682 -1.001 1.00 97.31 91 GLN A C 1
ATOM 706 O O . GLN A 1 91 ? 0.129 8.107 -1.938 1.00 97.31 91 GLN A O 1
ATOM 711 N N . VAL A 1 92 ? 0.240 8.649 0.246 1.00 97.75 92 VAL A N 1
ATOM 712 C CA . VAL A 1 92 ? -1.074 8.145 0.631 1.00 97.75 92 VAL A CA 1
ATOM 713 C C . VAL A 1 92 ? -1.813 9.245 1.377 1.00 97.75 92 VAL A C 1
ATOM 715 O O . VAL A 1 92 ? -1.301 9.822 2.331 1.00 97.75 92 VAL A O 1
ATOM 718 N N . THR A 1 93 ? -3.023 9.551 0.934 1.00 98.25 93 THR A N 1
ATOM 719 C CA . THR A 1 93 ? -3.914 10.512 1.575 1.00 98.25 93 THR A CA 1
ATOM 720 C C . THR A 1 93 ? -5.026 9.750 2.269 1.00 98.25 93 THR A C 1
ATOM 722 O O . THR A 1 93 ? -5.854 9.113 1.620 1.00 98.25 93 THR A O 1
ATOM 725 N N . ILE A 1 94 ? -5.045 9.824 3.595 1.00 97.81 94 ILE A N 1
ATOM 726 C CA . ILE A 1 94 ? -6.101 9.271 4.437 1.00 97.81 94 ILE A CA 1
ATOM 727 C C . ILE A 1 94 ? -7.246 10.276 4.470 1.00 97.81 94 ILE A C 1
ATOM 729 O O . ILE A 1 94 ? -7.113 11.359 5.042 1.00 97.81 94 ILE A O 1
ATOM 733 N N . THR A 1 95 ? -8.359 9.914 3.838 1.00 97.75 95 THR A N 1
ATOM 734 C CA . THR A 1 95 ? -9.557 10.755 3.714 1.00 97.75 95 THR A CA 1
ATOM 735 C C . THR A 1 95 ? -10.560 10.497 4.831 1.00 97.75 95 THR A C 1
ATOM 737 O O . THR A 1 95 ? -11.363 11.373 5.141 1.00 97.75 95 THR A O 1
ATOM 740 N N . LYS A 1 96 ? -10.502 9.319 5.466 1.00 97.25 96 LYS A N 1
ATOM 741 C CA . LYS A 1 96 ? -11.344 8.963 6.609 1.00 97.25 96 LYS A CA 1
ATOM 742 C C . LYS A 1 96 ? -10.575 8.097 7.604 1.00 97.25 96 LYS A C 1
ATOM 744 O O . LYS A 1 96 ? -9.958 7.112 7.209 1.00 97.25 96 LYS A O 1
ATOM 749 N N . LEU A 1 97 ? -10.660 8.461 8.882 1.00 95.38 97 LEU A N 1
ATOM 750 C CA . LEU A 1 97 ? -10.204 7.672 10.027 1.00 95.38 97 LEU A CA 1
ATOM 751 C C . LEU A 1 97 ? -11.314 7.698 11.083 1.00 95.38 97 LEU A C 1
ATOM 753 O O . LEU A 1 97 ? -11.441 8.656 11.841 1.00 95.38 97 LEU A O 1
ATOM 757 N N . ASP A 1 98 ? -12.165 6.677 11.071 1.00 94.75 98 ASP A N 1
ATOM 758 C CA . ASP A 1 98 ? -13.301 6.536 11.979 1.00 94.75 98 ASP A CA 1
ATOM 759 C C . ASP A 1 98 ? -13.011 5.415 12.976 1.00 94.75 98 ASP A C 1
ATOM 761 O O . ASP A 1 98 ? -13.166 4.232 12.664 1.00 94.75 98 ASP A O 1
ATOM 765 N N . LEU A 1 99 ? -12.568 5.806 14.172 1.00 91.88 99 LEU A N 1
ATOM 766 C CA . LEU A 1 99 ? -12.166 4.869 15.220 1.00 91.88 99 LEU A CA 1
ATOM 767 C C . LEU A 1 99 ? -13.356 4.163 15.884 1.00 91.88 99 LEU A C 1
ATOM 769 O O . LEU A 1 99 ? -13.192 3.076 16.433 1.00 91.88 99 LEU A O 1
ATOM 773 N N . VAL A 1 100 ? -14.555 4.752 15.806 1.00 92.94 100 VAL A N 1
ATOM 774 C CA . VAL A 1 100 ? -15.775 4.186 16.398 1.00 92.94 100 VAL A CA 1
ATOM 775 C C . VAL A 1 100 ? -16.307 3.06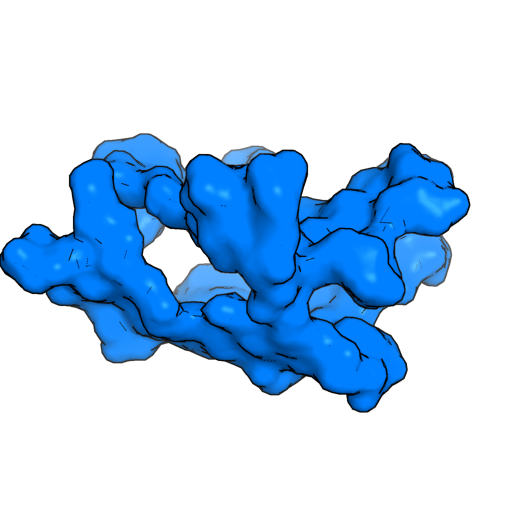1 15.518 1.00 92.94 100 VAL A C 1
ATOM 777 O O . VAL A 1 100 ? -16.554 1.954 15.992 1.00 92.94 100 VAL A O 1
ATOM 780 N N . ASN A 1 101 ? -16.430 3.316 14.214 1.00 94.50 101 ASN A N 1
ATOM 781 C CA . ASN A 1 101 ? -16.907 2.322 13.251 1.00 94.50 101 ASN A CA 1
ATOM 782 C C . ASN A 1 101 ? -15.785 1.429 12.696 1.00 94.50 101 ASN A C 1
ATOM 784 O O . ASN A 1 101 ? -16.067 0.488 11.946 1.00 94.50 101 ASN A O 1
ATOM 788 N N . LYS A 1 102 ? -14.532 1.710 13.078 1.00 94.38 102 LYS A N 1
ATOM 789 C CA . LYS A 1 102 ? -13.302 1.043 12.636 1.00 94.38 102 LYS A CA 1
ATOM 790 C C . LYS A 1 102 ? -13.089 1.094 11.122 1.00 94.38 102 LYS A C 1
ATOM 792 O O . LYS A 1 102 ? -12.742 0.088 10.507 1.00 94.38 102 LYS A O 1
ATOM 797 N N . ILE A 1 103 ? -13.333 2.250 10.505 1.00 95.88 103 ILE A N 1
ATOM 798 C CA . ILE A 1 103 ? -13.228 2.446 9.049 1.00 95.88 103 ILE A CA 1
ATOM 799 C C . ILE A 1 103 ? -12.046 3.357 8.727 1.00 95.88 103 ILE A C 1
ATOM 801 O O . ILE A 1 103 ? -11.926 4.447 9.289 1.00 95.88 103 ILE A O 1
ATOM 805 N N . ILE A 1 104 ? -11.213 2.936 7.775 1.00 97.12 104 ILE A N 1
ATOM 806 C CA . ILE A 1 104 ? -10.117 3.739 7.227 1.00 97.12 104 ILE A CA 1
ATOM 807 C C . ILE A 1 104 ? -10.242 3.763 5.706 1.00 97.12 104 ILE A C 1
ATOM 809 O O . ILE A 1 104 ? -10.303 2.716 5.056 1.00 97.12 104 ILE A O 1
ATOM 813 N N . SER A 1 105 ? -10.245 4.964 5.138 1.00 97.88 105 SER A N 1
ATOM 814 C CA . SER A 1 105 ? -10.353 5.173 3.695 1.00 97.88 105 SER A CA 1
ATOM 815 C C . SER A 1 105 ? -9.267 6.130 3.227 1.00 97.88 105 SER A C 1
ATOM 817 O O . SER A 1 105 ? -8.874 7.057 3.943 1.00 97.88 105 SER A O 1
ATOM 819 N N . GLY A 1 106 ? -8.780 5.916 2.011 1.00 98.00 106 GLY A N 1
ATOM 820 C CA . GLY A 1 106 ? -7.732 6.753 1.456 1.00 98.00 106 GLY A CA 1
ATOM 821 C C . GLY A 1 106 ? -7.426 6.476 -0.004 1.00 98.00 106 GLY A C 1
ATOM 822 O O . GLY A 1 106 ? -7.878 5.495 -0.602 1.00 98.00 106 GLY A O 1
ATOM 823 N N . THR A 1 107 ? -6.629 7.372 -0.571 1.00 98.44 107 THR A N 1
ATOM 824 C CA . THR A 1 107 ? -6.113 7.295 -1.938 1.00 98.44 107 THR A CA 1
ATOM 825 C C . THR A 1 107 ? -4.597 7.275 -1.926 1.00 98.44 107 THR A C 1
ATOM 827 O O . THR A 1 107 ? -3.988 7.841 -1.025 1.00 98.44 107 THR A O 1
ATOM 830 N N . PHE A 1 108 ? -3.965 6.656 -2.916 1.00 98.38 108 PHE A N 1
ATOM 831 C CA . PHE A 1 108 ? -2.509 6.583 -2.979 1.00 98.38 108 PHE A CA 1
ATOM 832 C C . PHE A 1 108 ? -1.980 6.624 -4.411 1.00 98.38 108 PHE A C 1
ATOM 834 O O . PHE A 1 108 ? -2.616 6.142 -5.348 1.00 98.38 108 PHE A O 1
ATOM 841 N N . ASN A 1 109 ? -0.786 7.191 -4.559 1.00 97.94 109 ASN A N 1
ATOM 842 C CA . ASN A 1 109 ? 0.002 7.196 -5.787 1.00 97.94 109 ASN A CA 1
ATOM 843 C C . ASN A 1 109 ? 1.468 7.005 -5.404 1.00 97.94 109 ASN A C 1
ATOM 845 O O . ASN A 1 109 ? 1.960 7.703 -4.523 1.00 97.94 109 ASN A O 1
ATOM 849 N N . LEU A 1 110 ? 2.174 6.076 -6.035 1.00 97.25 110 LEU A N 1
ATOM 850 C CA . LEU A 1 110 ? 3.549 5.751 -5.663 1.00 97.25 110 LEU A CA 1
ATOM 851 C C . LEU A 1 110 ? 4.339 5.169 -6.824 1.00 97.25 110 LEU A C 1
ATOM 853 O O . LEU A 1 110 ? 3.771 4.631 -7.773 1.00 97.25 110 LEU A O 1
ATOM 857 N N . THR A 1 111 ? 5.660 5.242 -6.714 1.00 96.94 111 THR A N 1
ATOM 858 C CA . THR A 1 111 ? 6.582 4.496 -7.570 1.00 96.94 111 THR A CA 1
ATOM 859 C C . THR A 1 111 ? 7.456 3.635 -6.674 1.00 96.94 111 THR A C 1
ATOM 861 O O . THR A 1 111 ? 8.060 4.150 -5.742 1.00 96.94 111 THR A O 1
ATOM 864 N N . ALA A 1 112 ? 7.494 2.331 -6.924 1.00 95.50 112 ALA A N 1
ATOM 865 C CA . ALA A 1 112 ? 8.310 1.391 -6.168 1.00 95.50 112 ALA A CA 1
ATOM 866 C C . ALA A 1 112 ? 9.429 0.840 -7.056 1.00 95.50 112 ALA A C 1
ATOM 868 O O . ALA A 1 112 ? 9.190 0.541 -8.224 1.00 95.50 112 ALA A O 1
ATOM 869 N N . GLU A 1 113 ? 10.630 0.693 -6.513 1.00 95.25 113 GLU A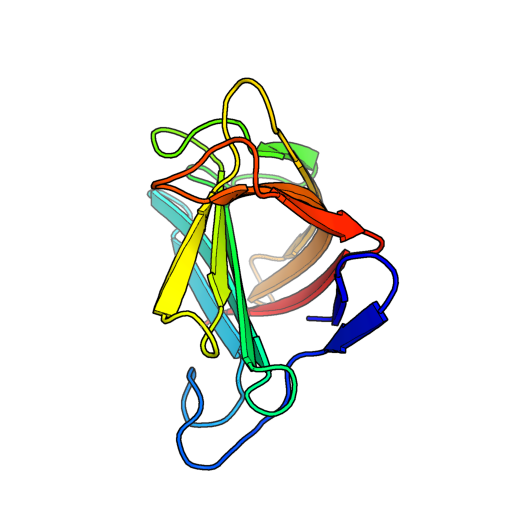 N 1
ATOM 870 C CA . GLU A 1 113 ? 11.802 0.155 -7.209 1.00 95.25 113 GLU A CA 1
ATOM 871 C C . GLU A 1 113 ? 12.121 -1.266 -6.734 1.00 95.25 113 GLU A C 1
ATOM 873 O O . GLU A 1 113 ? 11.907 -1.592 -5.565 1.00 95.25 113 GLU A O 1
ATOM 878 N N . ASP A 1 114 ? 12.587 -2.117 -7.649 1.00 94.56 114 ASP A N 1
ATOM 879 C CA . ASP A 1 114 ? 13.022 -3.489 -7.361 1.00 94.56 114 ASP A CA 1
ATOM 880 C C . ASP A 1 114 ? 14.194 -3.449 -6.376 1.00 94.56 114 ASP A C 1
ATOM 882 O O . ASP A 1 114 ? 15.180 -2.741 -6.589 1.00 94.56 114 ASP A O 1
ATOM 886 N N . GLU A 1 115 ? 14.082 -4.227 -5.301 1.00 90.81 115 GLU A N 1
ATOM 887 C CA . GLU A 1 115 ? 15.080 -4.299 -4.235 1.00 90.81 115 GLU A CA 1
ATOM 888 C C . GLU A 1 115 ? 16.494 -4.621 -4.735 1.00 90.81 115 GLU A C 1
ATOM 890 O O . GLU A 1 115 ? 17.467 -4.110 -4.183 1.00 90.81 115 GLU A O 1
ATOM 895 N N . ASN A 1 116 ? 16.613 -5.443 -5.780 1.00 91.12 116 ASN A N 1
ATOM 896 C CA . ASN A 1 116 ? 17.902 -5.891 -6.307 1.00 91.12 116 ASN A CA 1
ATOM 897 C C . ASN A 1 116 ? 18.349 -5.094 -7.540 1.00 91.12 116 ASN A C 1
ATOM 899 O O . ASN A 1 116 ? 19.509 -5.181 -7.941 1.00 91.12 116 ASN A O 1
ATOM 903 N N . ASN A 1 117 ? 17.444 -4.341 -8.172 1.00 91.00 117 ASN A N 1
ATOM 904 C CA . ASN A 1 117 ? 17.752 -3.552 -9.361 1.00 91.00 117 ASN A CA 1
ATOM 905 C C . ASN A 1 117 ? 16.899 -2.271 -9.428 1.00 91.00 117 ASN A C 1
ATOM 907 O O . ASN A 1 117 ? 15.846 -2.272 -10.069 1.00 91.00 117 ASN A O 1
ATOM 911 N N . PRO A 1 118 ? 17.372 -1.143 -8.875 1.00 86.69 118 PRO A N 1
ATOM 912 C CA . PRO A 1 118 ? 16.575 0.080 -8.754 1.00 86.69 118 PRO A CA 1
ATOM 913 C C . PRO A 1 118 ? 16.205 0.741 -10.095 1.00 86.69 118 PRO A C 1
ATOM 915 O O . PRO A 1 118 ? 15.410 1.677 -10.119 1.00 86.69 118 PRO A O 1
ATOM 918 N N . VAL A 1 119 ? 16.754 0.274 -11.225 1.00 89.38 119 VAL A N 1
ATOM 919 C CA . VAL A 1 119 ? 16.334 0.713 -12.570 1.00 89.38 119 VAL A CA 1
ATOM 920 C C . VAL A 1 119 ? 14.930 0.198 -12.903 1.00 89.38 119 VAL A C 1
ATOM 922 O O . VAL A 1 119 ? 14.177 0.846 -13.630 1.00 89.38 119 VAL A O 1
ATOM 925 N N . ASN A 1 120 ? 14.565 -0.968 -12.373 1.00 93.31 120 ASN A N 1
ATOM 926 C CA . ASN A 1 120 ? 13.264 -1.571 -12.594 1.00 93.31 120 ASN A CA 1
ATOM 927 C C . ASN A 1 120 ? 12.252 -1.015 -11.585 1.00 93.31 120 ASN A C 1
ATOM 929 O O . ASN A 1 120 ? 12.422 -1.162 -10.375 1.00 93.31 120 ASN A O 1
ATOM 933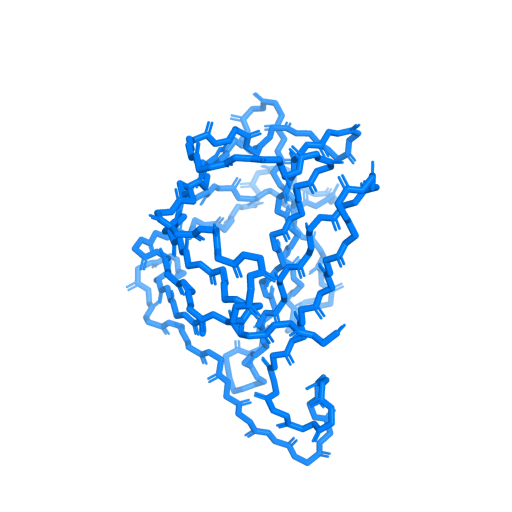 N N . THR A 1 121 ? 11.189 -0.384 -12.084 1.00 95.06 121 THR A N 1
ATOM 934 C CA . THR A 1 121 ? 10.196 0.299 -11.249 1.00 95.06 121 THR A CA 1
ATOM 935 C C . THR A 1 121 ? 8.765 -0.080 -11.621 1.00 95.06 121 THR A C 1
ATOM 937 O O . THR A 1 121 ? 8.443 -0.387 -12.771 1.00 95.06 121 THR A O 1
ATOM 940 N N . LEU A 1 122 ? 7.883 -0.045 -10.624 1.00 95.75 122 LEU A N 1
ATOM 941 C CA . LEU A 1 122 ? 6.441 -0.195 -10.768 1.00 95.75 122 LEU A CA 1
ATOM 942 C C . LEU A 1 122 ? 5.767 1.099 -10.331 1.00 95.75 122 LEU A C 1
ATOM 944 O O . LEU A 1 122 ? 5.872 1.517 -9.177 1.00 95.75 122 LEU A O 1
ATOM 948 N N . LYS A 1 123 ? 5.046 1.724 -11.259 1.00 97.31 123 LYS A N 1
ATOM 949 C CA . LYS A 1 123 ? 4.268 2.927 -10.991 1.00 97.31 123 LYS A CA 1
ATOM 950 C C . LYS A 1 123 ? 2.834 2.539 -10.669 1.00 97.31 123 LYS A C 1
ATOM 952 O O . LYS A 1 123 ? 2.164 1.914 -11.490 1.00 97.31 123 LYS A O 1
ATOM 957 N N . VAL A 1 124 ? 2.352 2.945 -9.503 1.00 97.88 124 VAL A N 1
ATOM 958 C CA . VAL A 1 124 ? 0.967 2.745 -9.084 1.00 97.88 124 VAL A CA 1
ATOM 959 C C . VAL A 1 124 ? 0.269 4.089 -8.969 1.00 97.88 124 VAL A C 1
ATOM 961 O O . VAL A 1 124 ? 0.710 4.967 -8.230 1.00 97.88 124 VAL A O 1
ATOM 964 N N . THR A 1 125 ? -0.825 4.251 -9.702 1.00 98.06 125 THR A N 1
ATOM 965 C CA . THR A 1 125 ? -1.611 5.488 -9.739 1.00 98.06 125 THR A CA 1
ATOM 966 C C . THR A 1 125 ? -3.091 5.218 -9.522 1.00 98.06 125 THR A C 1
ATOM 968 O O . THR A 1 125 ? -3.542 4.081 -9.657 1.00 98.06 125 THR A O 1
ATOM 971 N N . ASP A 1 126 ? -3.861 6.261 -9.214 1.00 97.50 126 ASP A N 1
ATOM 972 C CA . ASP A 1 126 ? -5.313 6.184 -8.985 1.00 97.50 126 ASP A CA 1
ATOM 973 C C . ASP A 1 126 ? -5.692 5.123 -7.934 1.00 97.50 126 ASP A C 1
ATOM 975 O O . ASP A 1 126 ? -6.744 4.476 -8.005 1.00 97.50 126 ASP A O 1
ATOM 979 N N . GLY A 1 127 ? -4.795 4.906 -6.971 1.00 97.94 127 GLY A N 1
ATOM 980 C CA . GLY A 1 127 ? -4.963 3.932 -5.912 1.00 97.94 127 GLY A CA 1
ATOM 981 C C . GLY A 1 127 ? -6.023 4.389 -4.924 1.00 97.94 127 GLY A C 1
ATOM 982 O O . GLY A 1 127 ? -6.042 5.549 -4.517 1.00 97.94 127 GLY A O 1
ATOM 983 N N . ARG A 1 128 ? -6.899 3.476 -4.506 1.00 98.12 128 ARG A N 1
ATOM 984 C CA . ARG A 1 128 ? -7.890 3.723 -3.457 1.00 98.12 128 ARG A CA 1
ATOM 985 C C . ARG A 1 128 ? -8.138 2.499 -2.592 1.00 98.12 128 ARG A C 1
ATOM 987 O O . ARG A 1 128 ? -8.129 1.353 -3.064 1.00 98.12 128 ARG A O 1
ATOM 994 N N . PHE A 1 129 ? -8.434 2.747 -1.327 1.00 97.75 129 PHE A N 1
ATOM 995 C CA . PHE A 1 129 ? -8.917 1.742 -0.397 1.00 97.75 129 PHE A CA 1
ATOM 996 C C . PHE A 1 129 ? -10.001 2.320 0.508 1.00 97.75 129 PHE A C 1
ATOM 998 O O . PHE A 1 129 ? -10.020 3.507 0.819 1.00 97.75 129 PHE A O 1
ATOM 1005 N N . ASP A 1 130 ? -10.901 1.436 0.907 1.00 97.06 130 ASP A N 1
ATOM 1006 C CA . ASP A 1 130 ? -11.945 1.661 1.894 1.00 97.06 130 ASP A CA 1
ATOM 1007 C C . ASP A 1 130 ? -12.039 0.342 2.657 1.00 97.06 130 ASP A C 1
ATOM 1009 O O . ASP A 1 130 ? -12.301 -0.704 2.049 1.00 97.06 130 ASP A O 1
ATOM 1013 N N . VAL A 1 131 ? -11.612 0.351 3.920 1.00 95.75 131 VAL A N 1
ATOM 1014 C CA . VAL A 1 131 ? -11.398 -0.873 4.695 1.00 95.75 131 VAL A CA 1
ATOM 1015 C C . VAL A 1 131 ? -11.937 -0.730 6.105 1.00 95.75 131 VAL A C 1
ATOM 1017 O O . VAL A 1 131 ? -11.888 0.342 6.706 1.00 95.75 131 VAL A O 1
ATOM 1020 N N . LYS A 1 132 ? -12.414 -1.853 6.641 1.00 94.06 132 LYS A N 1
ATOM 1021 C CA . LYS A 1 132 ? -12.792 -1.989 8.042 1.00 94.06 132 LYS A CA 1
ATOM 1022 C C . LYS A 1 132 ? -11.759 -2.850 8.759 1.00 94.06 132 LYS A C 1
ATOM 1024 O O . LYS A 1 132 ? -11.442 -3.929 8.262 1.00 94.06 132 LYS A O 1
ATOM 1029 N N . TYR A 1 133 ? -11.246 -2.380 9.891 1.00 90.00 133 TYR A N 1
ATOM 1030 C CA . TYR A 1 133 ? -10.326 -3.139 10.742 1.00 90.00 133 TYR A CA 1
ATOM 1031 C C . TYR A 1 133 ? -11.060 -3.727 11.955 1.00 90.00 133 TYR A C 1
ATOM 1033 O O . TYR A 1 133 ? -12.176 -3.308 12.280 1.00 90.00 133 TYR A O 1
ATOM 1041 N N . GLN A 1 134 ? -10.472 -4.749 12.579 1.00 78.81 134 GLN A N 1
ATOM 1042 C CA . GLN A 1 134 ? -11.023 -5.421 13.758 1.00 78.81 134 GLN A CA 1
ATOM 1043 C C . GLN A 1 134 ? -10.102 -5.248 14.948 1.00 78.81 134 GLN A C 1
ATOM 1045 O O . GLN A 1 134 ? -8.883 -5.418 14.758 1.00 78.81 134 GLN A O 1
#

Sequence (134 aa):
MAAKVNGKAWQKKACTSCIGGGSALKVNYDDRDFFVVTGQDHDFGLDIAIVITSLKRTGTYTLSSRNLDYARLYKESDAKYYYTSTKNTGQVTITKLDLVNKIISGTFNLTAEDENNPVNTLKVTDGRFDVKYQ

Radius of gyration: 13.92 Å; chains: 1; bounding box: 35×34×35 Å

pLDDT: mean 93.71, std 4.83, range [71.12, 98.44]